Protein AF-A0A1H4GH52-F1 (afdb_monomer_lite)

Radius of gyration: 13.34 Å; chains: 1; bounding box: 30×22×39 Å

Foldseek 3Di:
DPPVVLLVVLVVLLVVLCVQLVVCVVVVNPVSNVVSVVSSVVSPSPDPPPDPPVVVVVVVVVVVVVVVVVVVVVPD

Structure (mmCIF, N/CA/C/O backbone):
data_AF-A0A1H4GH52-F1
#
_entry.id   AF-A0A1H4GH52-F1
#
loop_
_atom_site.group_PDB
_atom_site.id
_atom_site.type_symbol
_atom_site.label_atom_id
_atom_site.label_alt_id
_atom_site.label_comp_id
_atom_site.label_asym_id
_atom_site.label_entity_id
_atom_site.label_seq_id
_atom_site.pdbx_PDB_ins_code
_atom_site.Cartn_x
_atom_site.Cartn_y
_atom_site.Cartn_z
_atom_site.occupancy
_atom_site.B_iso_or_equiv
_atom_site.auth_seq_id
_atom_site.auth_comp_id
_atom_site.auth_asym_id
_atom_site.auth_atom_id
_atom_site.pdbx_PDB_model_num
ATOM 1 N N . MET A 1 1 ? 12.391 -13.580 -12.909 1.00 58.16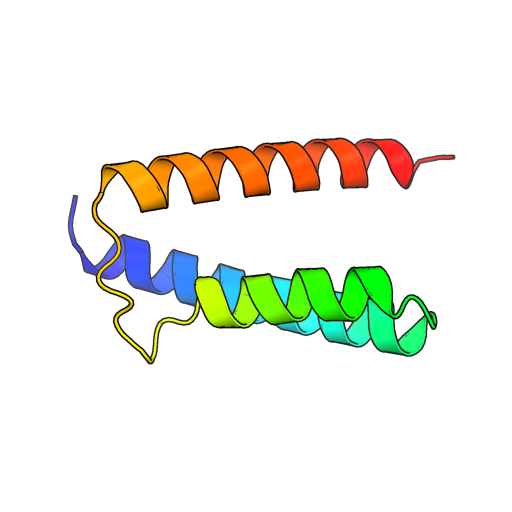 1 MET A N 1
ATOM 2 C CA . MET A 1 1 ? 11.233 -14.362 -12.420 1.00 58.16 1 MET A CA 1
ATOM 3 C C . MET A 1 1 ? 10.032 -14.061 -13.314 1.00 58.16 1 MET A C 1
ATOM 5 O O . MET A 1 1 ? 9.931 -12.914 -13.747 1.00 58.16 1 MET A O 1
ATOM 9 N N . PRO A 1 2 ? 9.184 -15.046 -13.662 1.00 60.25 2 PRO A N 1
ATOM 10 C CA . PRO A 1 2 ? 8.069 -14.845 -14.588 1.00 60.25 2 PRO A CA 1
ATOM 11 C C . PRO A 1 2 ? 7.083 -13.811 -14.030 1.00 60.25 2 PRO A C 1
ATOM 13 O O . PRO A 1 2 ? 6.648 -13.898 -12.884 1.00 60.25 2 PRO A O 1
ATOM 16 N N . TYR A 1 3 ? 6.749 -12.815 -14.851 1.00 54.97 3 TYR A N 1
ATOM 17 C CA . TYR A 1 3 ? 5.998 -11.614 -14.460 1.00 54.97 3 TYR A CA 1
ATOM 18 C C . TYR A 1 3 ? 4.622 -11.928 -13.834 1.00 54.97 3 TYR A C 1
ATOM 20 O O . TYR A 1 3 ? 4.143 -11.182 -12.984 1.00 54.97 3 TYR A O 1
ATOM 28 N N . GLY A 1 4 ? 4.023 -13.069 -14.196 1.00 60.81 4 GLY A N 1
ATOM 29 C CA . GLY A 1 4 ? 2.720 -13.509 -13.690 1.00 60.81 4 GLY A CA 1
ATOM 30 C C . GLY A 1 4 ? 2.678 -13.818 -12.188 1.00 60.81 4 GLY A C 1
ATOM 31 O O . GLY A 1 4 ? 1.634 -13.632 -11.570 1.00 60.81 4 GLY A O 1
ATOM 32 N N . TYR A 1 5 ? 3.799 -14.211 -11.565 1.00 60.16 5 TYR A N 1
ATOM 33 C CA . TYR A 1 5 ? 3.826 -14.513 -10.125 1.00 60.16 5 TYR A CA 1
ATOM 34 C C . TYR A 1 5 ? 3.594 -13.256 -9.269 1.00 60.16 5 TYR A C 1
ATOM 36 O O . TYR A 1 5 ? 2.807 -13.272 -8.326 1.00 60.16 5 TYR A O 1
ATOM 44 N N . TYR A 1 6 ? 4.199 -12.126 -9.651 1.00 67.56 6 TYR A N 1
ATOM 45 C CA . TYR A 1 6 ? 4.018 -10.848 -8.950 1.00 67.56 6 TYR A CA 1
ATOM 46 C C . TYR A 1 6 ? 2.590 -10.307 -9.058 1.00 67.56 6 TYR A C 1
ATOM 48 O O . TYR A 1 6 ? 2.137 -9.565 -8.189 1.00 67.56 6 TYR A O 1
ATOM 56 N N . GLN A 1 7 ? 1.867 -10.682 -10.112 1.00 74.19 7 GLN A N 1
ATOM 57 C CA . GLN A 1 7 ? 0.503 -10.222 -10.337 1.00 74.19 7 GLN A CA 1
ATOM 58 C C . GLN A 1 7 ? -0.492 -10.913 -9.393 1.00 74.19 7 GLN A C 1
ATOM 60 O O . GLN A 1 7 ? -1.384 -10.250 -8.869 1.00 74.19 7 GLN A O 1
ATOM 65 N N . LEU A 1 8 ? -0.287 -12.204 -9.099 1.00 81.44 8 LEU A N 1
ATOM 66 C CA . LEU A 1 8 ? -1.069 -12.935 -8.094 1.00 81.44 8 LEU A CA 1
ATOM 67 C C . LEU A 1 8 ? -0.824 -12.396 -6.682 1.00 81.44 8 LEU A C 1
ATOM 69 O O . LEU A 1 8 ? -1.776 -12.170 -5.940 1.00 81.44 8 LEU A O 1
ATOM 73 N N . VAL A 1 9 ? 0.438 -12.129 -6.331 1.00 82.19 9 VAL A N 1
ATOM 74 C CA . VAL A 1 9 ? 0.793 -11.552 -5.024 1.00 82.19 9 VAL A CA 1
ATOM 75 C C . VAL A 1 9 ? 0.160 -10.170 -4.845 1.00 82.19 9 VAL A C 1
ATOM 77 O O . VAL A 1 9 ? -0.425 -9.905 -3.800 1.00 82.19 9 VAL A O 1
ATOM 80 N N . ARG A 1 10 ? 0.191 -9.313 -5.876 1.00 84.00 10 ARG A N 1
ATOM 81 C CA . ARG A 1 10 ? -0.487 -8.004 -5.859 1.00 84.00 10 ARG A CA 1
ATOM 82 C C . ARG A 1 10 ? -1.997 -8.124 -5.696 1.00 84.00 10 ARG A C 1
ATOM 84 O O . ARG A 1 10 ? -2.589 -7.372 -4.933 1.00 84.00 10 ARG A O 1
ATOM 91 N N . PHE A 1 11 ? -2.617 -9.092 -6.366 1.00 86.12 11 PHE A N 1
ATOM 92 C CA . PHE A 1 11 ? -4.047 -9.352 -6.211 1.00 86.12 11 PHE A CA 1
ATOM 93 C C . PHE A 1 11 ? -4.388 -9.811 -4.785 1.00 86.12 11 PHE A C 1
ATOM 95 O O . PHE A 1 11 ? -5.327 -9.297 -4.181 1.00 86.12 11 PHE A O 1
ATOM 102 N N . GLY A 1 12 ? -3.583 -10.709 -4.208 1.00 89.06 12 GLY A N 1
ATOM 103 C CA . GLY A 1 12 ? -3.717 -11.123 -2.810 1.00 89.06 12 GLY A CA 1
ATOM 104 C C . GLY A 1 12 ? -3.525 -9.966 -1.825 1.00 89.06 12 GLY A C 1
ATOM 105 O O . GLY A 1 12 ? -4.318 -9.815 -0.899 1.00 89.06 12 GLY A O 1
ATOM 106 N N . ALA A 1 13 ? -2.529 -9.108 -2.061 1.00 86.12 13 ALA A N 1
ATOM 107 C CA . ALA A 1 13 ? -2.286 -7.909 -1.263 1.00 86.12 13 ALA A CA 1
ATOM 108 C C . ALA A 1 13 ? -3.459 -6.920 -1.345 1.00 86.12 13 ALA A C 1
ATOM 110 O O . ALA A 1 13 ? -3.909 -6.433 -0.313 1.00 86.12 13 ALA A O 1
ATOM 111 N N . LEU A 1 14 ? -4.009 -6.676 -2.541 1.00 90.38 14 LEU A N 1
ATOM 112 C CA . LEU A 1 14 ? -5.194 -5.834 -2.719 1.00 90.38 14 LEU A CA 1
ATOM 113 C C . LEU A 1 14 ? -6.384 -6.368 -1.914 1.00 90.38 14 LEU A C 1
ATOM 115 O O . LEU A 1 14 ? -7.015 -5.597 -1.196 1.00 90.38 14 LEU A O 1
ATOM 119 N N . ILE A 1 15 ? -6.667 -7.673 -1.981 1.00 91.25 15 ILE A N 1
ATOM 120 C CA . ILE A 1 15 ? -7.755 -8.277 -1.197 1.00 91.25 15 ILE A CA 1
ATOM 121 C C . ILE A 1 15 ? -7.480 -8.134 0.304 1.00 91.25 15 ILE A C 1
ATOM 123 O O . ILE A 1 15 ? -8.361 -7.703 1.045 1.00 91.25 15 ILE A O 1
ATOM 127 N N . GLY A 1 16 ? -6.262 -8.445 0.757 1.00 91.81 16 GLY A N 1
ATOM 128 C CA . GLY A 1 16 ? -5.881 -8.339 2.166 1.00 91.81 16 GLY A CA 1
ATOM 129 C C . GLY A 1 16 ? -6.034 -6.919 2.714 1.00 91.81 16 GLY A C 1
ATOM 130 O O . GLY A 1 16 ? -6.675 -6.719 3.744 1.00 91.81 16 GLY A O 1
ATOM 131 N N . PHE A 1 17 ? -5.517 -5.918 1.999 1.00 91.56 17 PHE A N 1
ATOM 132 C CA . PHE A 1 17 ? -5.629 -4.519 2.408 1.00 91.56 17 PHE A CA 1
ATOM 133 C C . PHE A 1 17 ? -7.055 -3.979 2.300 1.00 91.56 17 PHE A C 1
ATOM 135 O O . PHE A 1 17 ? -7.462 -3.201 3.156 1.00 91.56 17 PHE A O 1
ATOM 142 N N . ALA A 1 18 ? -7.846 -4.417 1.318 1.00 91.00 18 ALA A N 1
ATOM 143 C CA . ALA A 1 18 ? -9.257 -4.051 1.236 1.00 91.00 18 ALA A CA 1
ATOM 144 C C . ALA A 1 18 ? -10.057 -4.592 2.435 1.00 91.00 18 ALA A C 1
ATOM 146 O O . ALA A 1 18 ? -10.881 -3.871 3.000 1.00 91.00 18 ALA A O 1
ATOM 147 N N . LEU A 1 19 ? -9.786 -5.831 2.865 1.00 91.62 19 LEU A N 1
ATOM 148 C CA . LEU A 1 19 ? -10.405 -6.418 4.058 1.00 91.62 19 LEU A CA 1
ATOM 149 C C . LEU A 1 19 ? -9.989 -5.682 5.335 1.00 91.62 19 LEU A C 1
ATOM 151 O O . LEU A 1 19 ? -10.849 -5.360 6.153 1.00 91.62 19 LEU A O 1
ATOM 155 N N . LEU A 1 20 ? -8.699 -5.366 5.484 1.00 88.19 20 LEU A N 1
ATOM 156 C CA . LEU A 1 20 ? -8.199 -4.589 6.621 1.00 88.19 20 LEU A CA 1
ATOM 157 C C . LEU A 1 20 ? -8.800 -3.179 6.652 1.00 88.19 20 LEU A C 1
ATOM 159 O O . LEU A 1 20 ? -9.273 -2.749 7.696 1.00 88.19 20 LEU A O 1
ATOM 163 N N . ALA A 1 21 ? -8.879 -2.491 5.510 1.00 90.94 21 ALA A N 1
ATOM 164 C CA . ALA A 1 21 ? -9.517 -1.179 5.416 1.00 90.94 21 ALA A CA 1
ATOM 165 C C . ALA A 1 21 ? -10.999 -1.235 5.813 1.00 90.94 21 ALA A C 1
ATOM 167 O O . ALA A 1 21 ? -11.485 -0.366 6.538 1.00 90.94 21 ALA A O 1
ATOM 168 N N . TYR A 1 22 ? -11.716 -2.273 5.373 1.00 90.06 22 TYR A N 1
ATOM 169 C CA . TYR A 1 22 ? -13.113 -2.484 5.746 1.00 90.06 22 TYR A CA 1
ATOM 170 C C . TYR A 1 22 ? -13.272 -2.754 7.247 1.00 90.06 22 TYR A C 1
ATOM 172 O O . TYR A 1 22 ? -14.194 -2.230 7.875 1.00 90.06 22 TYR A O 1
ATOM 180 N N . GLN A 1 23 ? -12.367 -3.537 7.833 1.00 90.00 23 GLN A N 1
ATOM 181 C CA . GLN A 1 23 ? -12.375 -3.819 9.262 1.00 90.00 23 GLN A CA 1
ATOM 182 C C . GLN A 1 23 ? -12.046 -2.574 10.096 1.00 90.00 23 GLN A C 1
ATOM 184 O O . GLN A 1 23 ? -12.809 -2.248 11.002 1.00 90.00 23 GLN A O 1
ATOM 189 N N . SER A 1 24 ? -11.011 -1.811 9.741 1.00 88.88 24 SER A N 1
ATOM 190 C CA . SER A 1 24 ? -10.681 -0.548 10.412 1.00 88.88 24 SER A CA 1
ATOM 191 C C . SER A 1 24 ? -11.803 0.487 10.290 1.00 88.88 24 SER A C 1
ATOM 193 O O . SER A 1 24 ? -12.062 1.218 11.242 1.00 88.88 24 SER A O 1
ATOM 195 N N . ASN A 1 25 ? -12.535 0.514 9.167 1.00 89.06 25 ASN A N 1
ATOM 196 C CA . ASN A 1 25 ? -13.731 1.350 9.029 1.00 89.06 25 ASN A CA 1
ATOM 197 C C . ASN A 1 25 ? -14.839 0.936 10.015 1.00 89.06 25 ASN A C 1
ATOM 199 O O . ASN A 1 25 ? -15.471 1.790 10.631 1.00 89.06 25 ASN A O 1
ATOM 203 N N . LYS A 1 26 ? -15.056 -0.375 10.205 1.00 88.06 26 LYS A N 1
ATOM 204 C CA . LYS A 1 26 ? -16.015 -0.891 11.199 1.00 88.06 26 LYS A CA 1
ATOM 205 C C . LYS A 1 26 ? -15.600 -0.609 12.642 1.00 88.06 26 LYS A C 1
ATOM 207 O O . LYS A 1 26 ? -16.466 -0.368 13.474 1.00 88.06 26 LYS A O 1
ATOM 212 N N . GLU A 1 27 ? -14.305 -0.634 12.931 1.00 87.25 27 GLU A N 1
ATOM 213 C CA . GLU A 1 27 ? -13.747 -0.342 14.258 1.00 87.25 27 GLU A CA 1
ATOM 214 C C . GLU A 1 27 ? -13.638 1.173 14.538 1.00 87.25 27 GLU A C 1
ATOM 216 O O . GLU A 1 27 ? -13.172 1.573 15.600 1.00 87.25 27 GLU A O 1
ATOM 221 N N . GLY A 1 28 ? -14.075 2.034 13.607 1.00 87.94 28 GLY A N 1
ATOM 222 C CA . GLY A 1 28 ? -14.020 3.494 13.749 1.00 87.94 28 GLY A CA 1
ATOM 223 C C . GLY A 1 28 ? -12.609 4.081 13.630 1.00 87.94 28 GLY A C 1
ATOM 224 O O . GLY A 1 28 ? -12.409 5.276 13.851 1.00 87.94 28 GLY A O 1
ATOM 225 N N . GLN A 1 29 ? -11.624 3.267 13.249 1.00 87.25 29 GLN A N 1
ATOM 226 C CA . GLN A 1 29 ? -10.225 3.654 13.111 1.00 87.25 29 GLN A CA 1
ATOM 227 C C . GLN A 1 29 ? -9.979 4.305 11.743 1.00 87.25 29 GLN A C 1
ATOM 229 O O . GLN A 1 29 ? -9.386 3.710 10.840 1.00 87.25 29 GLN A O 1
ATOM 234 N N . GLN A 1 30 ? -10.438 5.551 11.583 1.00 86.31 30 GLN A N 1
ATOM 235 C CA . GLN A 1 30 ? -10.341 6.296 10.317 1.00 86.31 30 GLN A CA 1
ATOM 236 C C . GLN A 1 30 ? -8.909 6.372 9.769 1.00 86.31 30 GLN A C 1
ATOM 238 O O . GLN A 1 30 ? -8.705 6.216 8.566 1.00 86.31 30 GLN A O 1
ATOM 243 N N . THR A 1 31 ? -7.909 6.561 10.634 1.00 85.25 31 THR A N 1
ATOM 244 C CA . THR A 1 31 ? -6.499 6.621 10.221 1.00 85.25 31 THR A CA 1
ATOM 245 C C . THR A 1 31 ? -6.047 5.312 9.576 1.00 85.25 31 THR A C 1
ATOM 247 O O . THR A 1 31 ? -5.475 5.325 8.488 1.00 85.25 31 THR A O 1
ATOM 250 N N . GLU A 1 32 ? -6.343 4.172 10.201 1.00 85.75 32 GLU A N 1
ATOM 251 C CA . GLU A 1 32 ? -5.981 2.858 9.665 1.00 85.75 32 GLU A CA 1
ATOM 252 C C . GLU A 1 32 ? -6.751 2.527 8.385 1.00 85.75 32 GLU A C 1
ATOM 254 O O . GLU A 1 32 ? -6.170 2.000 7.439 1.00 85.75 32 GLU A O 1
ATOM 259 N N . MET A 1 33 ? -8.034 2.900 8.308 1.00 90.12 33 MET A N 1
ATOM 260 C CA . MET A 1 33 ? -8.836 2.748 7.092 1.00 90.12 33 MET A CA 1
ATOM 261 C C . MET A 1 33 ? -8.186 3.469 5.905 1.00 90.12 33 MET A C 1
ATOM 263 O O . MET A 1 33 ? -8.077 2.890 4.823 1.00 90.12 33 MET A O 1
ATOM 267 N N . ILE A 1 34 ? -7.747 4.717 6.096 1.00 89.00 34 ILE A N 1
ATOM 268 C CA . ILE A 1 34 ? -7.087 5.502 5.045 1.00 89.00 34 ILE A CA 1
ATOM 269 C C . ILE A 1 34 ? -5.751 4.858 4.660 1.00 89.00 34 ILE A C 1
ATOM 271 O O . ILE A 1 34 ? -5.461 4.736 3.471 1.00 89.00 34 ILE A O 1
ATOM 275 N N . ILE A 1 35 ? -4.962 4.405 5.640 1.00 88.75 35 ILE A N 1
ATOM 276 C CA . ILE A 1 35 ? -3.676 3.737 5.394 1.00 88.75 35 ILE A CA 1
ATOM 277 C C . ILE A 1 35 ? -3.883 2.453 4.582 1.00 88.75 35 ILE A C 1
ATOM 279 O O . ILE A 1 35 ? -3.287 2.300 3.516 1.00 88.75 35 ILE A O 1
ATOM 283 N N . TYR A 1 36 ? -4.753 1.547 5.029 1.00 88.94 36 TYR A N 1
ATOM 284 C CA . TYR A 1 36 ? -5.016 0.295 4.319 1.00 88.94 36 TYR A CA 1
ATOM 285 C C . TYR A 1 36 ? -5.687 0.530 2.961 1.00 88.94 36 TYR A C 1
ATOM 287 O O . TYR A 1 36 ? -5.356 -0.153 1.995 1.00 88.94 3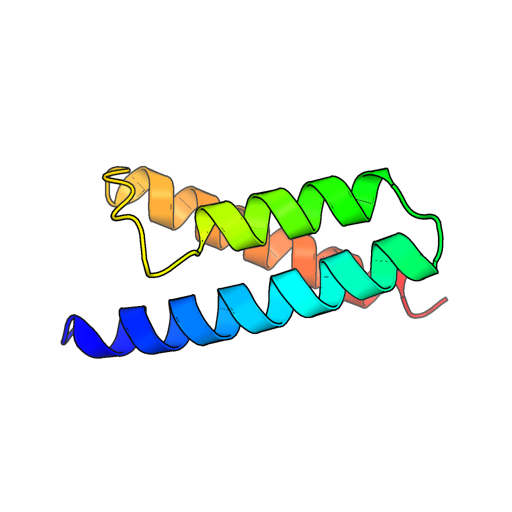6 TYR A O 1
ATOM 295 N N . GLY A 1 37 ? -6.559 1.534 2.836 1.00 89.44 37 GLY A N 1
ATOM 296 C CA . GLY A 1 37 ? -7.146 1.934 1.557 1.00 89.44 37 GLY A CA 1
ATOM 297 C C . GLY A 1 37 ? -6.099 2.446 0.562 1.00 89.44 37 GLY A C 1
ATOM 298 O O . GLY A 1 37 ? -6.093 2.035 -0.600 1.00 89.44 37 GLY A O 1
ATOM 299 N N . ALA A 1 38 ? -5.161 3.282 1.018 1.00 88.69 38 ALA A N 1
ATOM 300 C CA . ALA A 1 38 ? -4.046 3.754 0.201 1.00 88.69 38 ALA A CA 1
ATOM 301 C C . ALA A 1 38 ? -3.126 2.599 -0.226 1.00 88.69 38 ALA A C 1
ATOM 303 O O . ALA A 1 38 ? -2.713 2.542 -1.384 1.00 88.69 38 ALA A O 1
ATOM 304 N N . LEU A 1 39 ? -2.861 1.640 0.668 1.00 87.12 39 LEU A N 1
ATOM 305 C CA . LEU A 1 39 ? -2.094 0.434 0.347 1.00 87.12 39 LEU A CA 1
ATOM 306 C C . LEU A 1 39 ? -2.820 -0.457 -0.669 1.00 87.12 39 LEU A C 1
ATOM 308 O O . LEU A 1 39 ? -2.197 -0.918 -1.622 1.00 87.12 39 LEU A O 1
ATOM 312 N N . ALA A 1 40 ? -4.135 -0.647 -0.544 1.00 88.69 40 ALA A N 1
ATOM 313 C CA . ALA A 1 40 ? -4.922 -1.391 -1.528 1.00 88.69 40 ALA A CA 1
ATOM 314 C C . ALA A 1 40 ? -4.853 -0.744 -2.924 1.00 88.69 40 ALA A C 1
ATOM 316 O O . ALA A 1 40 ? -4.679 -1.443 -3.922 1.00 88.69 40 ALA A O 1
ATOM 317 N N . LEU A 1 41 ? -4.927 0.590 -2.996 1.00 86.56 41 LEU A N 1
ATOM 318 C CA . LEU A 1 41 ? -4.776 1.339 -4.247 1.00 86.56 41 LEU A CA 1
ATOM 319 C C . LEU A 1 41 ? -3.359 1.272 -4.815 1.00 86.56 41 LEU A C 1
ATOM 321 O O . LEU A 1 41 ? -3.201 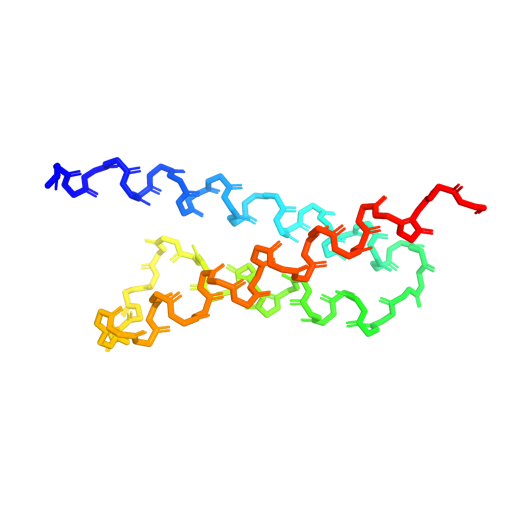1.217 -6.035 1.00 86.56 41 LEU A O 1
ATOM 325 N N . LEU A 1 42 ? -2.344 1.270 -3.951 1.00 84.56 42 LEU A N 1
ATOM 326 C CA . LEU A 1 42 ? -0.946 1.155 -4.345 1.00 84.56 42 LEU A CA 1
ATOM 327 C C . LEU A 1 42 ? -0.660 -0.228 -4.934 1.00 84.56 42 LEU A C 1
ATOM 329 O O . LEU A 1 42 ? -0.076 -0.326 -6.006 1.00 84.56 42 LEU A O 1
ATOM 333 N N . PHE A 1 43 ? -1.119 -1.295 -4.280 1.00 82.00 43 PHE A N 1
ATOM 334 C CA . PHE A 1 43 ? -0.891 -2.676 -4.711 1.00 82.00 43 PHE A CA 1
ATOM 335 C C . PHE A 1 43 ? -1.891 -3.189 -5.747 1.00 82.00 43 PHE A C 1
ATOM 337 O O . PHE A 1 43 ? -1.849 -4.369 -6.103 1.00 82.00 43 PHE A O 1
ATOM 344 N N . GLN A 1 44 ? -2.771 -2.331 -6.269 1.00 82.81 44 GLN A N 1
ATOM 345 C CA . GLN A 1 44 ? -3.767 -2.772 -7.230 1.00 82.81 44 GLN A CA 1
ATOM 346 C C . GLN A 1 44 ? -3.117 -3.366 -8.497 1.00 82.81 44 GLN A C 1
ATOM 348 O O . GLN A 1 44 ? -2.153 -2.813 -9.033 1.00 82.81 44 GLN A O 1
ATOM 353 N N . PRO A 1 45 ? -3.648 -4.471 -9.039 1.00 78.00 45 PRO A N 1
ATOM 354 C CA . PRO A 1 45 ? -3.140 -5.063 -10.272 1.00 78.00 45 PRO A CA 1
ATOM 355 C C . PRO A 1 45 ? -3.805 -4.496 -11.538 1.00 78.00 45 PRO A C 1
ATOM 357 O O . PRO A 1 45 ? -3.436 -4.905 -12.637 1.00 78.00 45 PRO A O 1
ATOM 360 N N . PHE A 1 46 ? -4.774 -3.579 -11.403 1.00 76.62 46 PHE A N 1
ATOM 361 C CA . PHE A 1 46 ? -5.547 -3.025 -12.524 1.00 76.62 46 PHE A CA 1
ATOM 362 C C . PHE A 1 46 ? -4.841 -1.853 -13.210 1.00 76.62 46 PHE A C 1
ATOM 364 O O . PHE A 1 46 ? -4.790 -1.788 -14.436 1.00 76.62 46 PHE A O 1
ATOM 371 N N . ILE A 1 47 ? -4.257 -0.945 -12.423 1.00 76.56 47 ILE A N 1
ATOM 372 C CA . ILE A 1 47 ? -3.515 0.211 -12.929 1.00 76.56 47 ILE A CA 1
ATOM 373 C C . ILE A 1 47 ? -2.020 -0.063 -12.779 1.00 76.56 47 ILE A C 1
ATOM 375 O O . ILE A 1 47 ? -1.508 -0.242 -11.674 1.00 76.56 47 ILE A O 1
ATOM 379 N N . LYS A 1 48 ? -1.290 -0.067 -13.901 1.00 66.56 48 LYS A N 1
ATOM 380 C CA . LYS A 1 48 ? 0.177 -0.110 -13.876 1.00 66.56 48 LYS A CA 1
ATOM 381 C C . LYS A 1 48 ? 0.712 1.222 -13.363 1.00 66.56 48 LYS A C 1
ATOM 383 O O . LYS A 1 48 ? 0.898 2.166 -14.124 1.00 66.56 48 LYS A O 1
ATOM 388 N N . ILE A 1 49 ? 1.014 1.268 -12.073 1.00 73.25 49 ILE A N 1
ATOM 389 C CA . ILE A 1 49 ? 1.789 2.356 -11.491 1.00 73.25 49 ILE A CA 1
ATOM 390 C C . ILE A 1 49 ? 3.266 2.120 -11.857 1.00 73.25 49 ILE A C 1
ATOM 392 O O . ILE A 1 49 ? 3.928 1.229 -11.314 1.00 73.25 49 ILE A O 1
ATOM 396 N N . ALA A 1 50 ? 3.778 2.899 -12.812 1.00 73.94 50 ALA A N 1
ATOM 397 C CA . ALA A 1 50 ? 5.161 2.834 -13.289 1.00 73.94 50 ALA A CA 1
ATOM 398 C C . ALA A 1 50 ? 6.143 3.507 -12.311 1.00 73.94 50 ALA A C 1
ATOM 400 O O . ALA A 1 50 ? 6.948 4.351 -12.695 1.00 73.94 50 ALA A O 1
ATOM 401 N N . LEU A 1 51 ? 6.079 3.140 -11.031 1.00 71.00 51 LEU A N 1
ATOM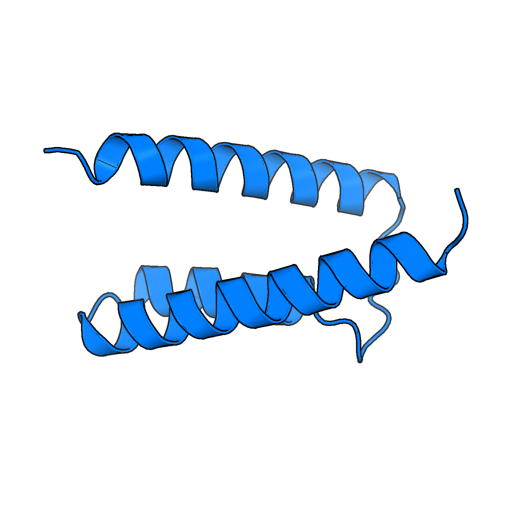 402 C CA . LEU A 1 51 ? 7.158 3.450 -10.099 1.00 71.00 51 LEU A CA 1
ATOM 403 C C . LEU A 1 51 ? 8.366 2.594 -10.499 1.00 71.00 51 LEU A C 1
ATOM 405 O O . LEU A 1 51 ? 8.223 1.418 -10.847 1.00 71.00 51 LEU A O 1
ATOM 409 N N . GLY A 1 52 ? 9.555 3.194 -10.518 1.00 80.19 52 GLY A N 1
ATOM 410 C CA . GLY A 1 52 ? 10.792 2.463 -10.787 1.00 80.19 52 GLY A CA 1
ATOM 411 C C . GLY A 1 52 ? 10.978 1.309 -9.796 1.00 80.19 52 GLY A C 1
ATOM 412 O O . GLY A 1 52 ? 10.431 1.328 -8.692 1.00 80.19 52 GLY A O 1
ATOM 413 N N . ARG A 1 53 ? 11.762 0.297 -10.181 1.00 80.06 53 ARG A N 1
ATOM 414 C CA . ARG A 1 53 ? 11.999 -0.909 -9.363 1.00 80.06 53 ARG A CA 1
ATOM 415 C C . ARG A 1 53 ? 12.473 -0.580 -7.940 1.00 80.06 53 ARG A C 1
ATOM 417 O O . ARG A 1 53 ? 12.002 -1.197 -6.994 1.00 80.06 53 ARG A O 1
ATOM 424 N N . GLU A 1 54 ? 13.337 0.423 -7.805 1.00 84.81 54 GLU A N 1
ATOM 425 C CA . GLU A 1 54 ? 13.848 0.898 -6.513 1.00 84.81 54 GLU A CA 1
ATOM 426 C C . GLU A 1 54 ? 12.731 1.3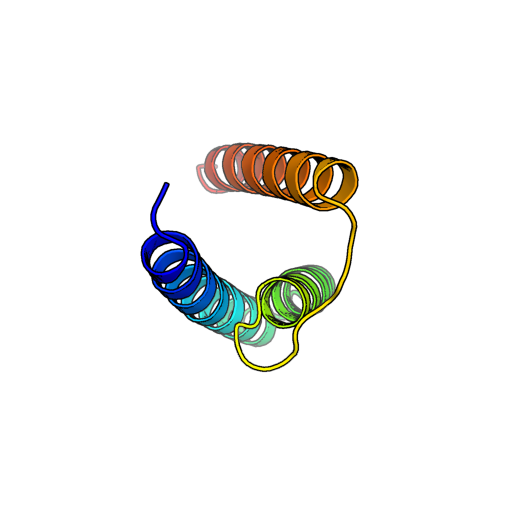80 -5.582 1.00 84.81 54 GLU A C 1
ATOM 428 O O . GLU A 1 54 ? 12.683 1.006 -4.414 1.00 84.81 54 GLU A O 1
ATOM 433 N N . ILE A 1 55 ? 11.782 2.159 -6.110 1.00 84.56 55 ILE A N 1
ATOM 434 C CA . ILE A 1 55 ? 10.692 2.722 -5.308 1.00 84.56 55 ILE A CA 1
ATOM 435 C C . ILE A 1 55 ? 9.735 1.616 -4.855 1.00 84.56 55 ILE A C 1
ATOM 437 O O . ILE A 1 55 ? 9.314 1.612 -3.703 1.00 84.56 55 ILE A O 1
ATOM 441 N N . TRP A 1 56 ? 9.432 0.648 -5.725 1.00 84.19 56 TRP A N 1
ATOM 442 C CA . TRP A 1 56 ? 8.635 -0.519 -5.336 1.00 84.19 56 TRP A CA 1
ATOM 443 C C . TRP A 1 56 ? 9.297 -1.331 -4.225 1.00 84.19 56 TRP A C 1
ATOM 445 O O . TRP A 1 56 ? 8.625 -1.679 -3.263 1.00 84.19 56 TRP A O 1
ATOM 455 N N . ASN A 1 57 ? 10.606 -1.573 -4.313 1.00 84.00 57 ASN A N 1
ATOM 456 C CA . ASN A 1 57 ? 11.330 -2.295 -3.268 1.00 84.00 57 ASN A CA 1
ATOM 457 C C . ASN A 1 57 ? 11.289 -1.547 -1.926 1.00 84.00 57 ASN A C 1
ATOM 459 O O . ASN A 1 57 ? 11.087 -2.166 -0.885 1.00 84.00 57 ASN A O 1
ATOM 463 N N . ILE A 1 58 ? 11.445 -0.218 -1.939 1.00 87.00 58 ILE A N 1
ATOM 464 C CA . ILE A 1 58 ? 11.340 0.609 -0.728 1.00 87.00 58 ILE A CA 1
ATOM 465 C C . ILE A 1 58 ? 9.935 0.502 -0.120 1.00 87.00 58 ILE A C 1
ATOM 467 O O . ILE A 1 58 ? 9.800 0.292 1.085 1.00 87.00 58 ILE A O 1
ATOM 471 N N . LEU A 1 59 ? 8.894 0.619 -0.948 1.00 83.88 59 LEU A N 1
ATOM 472 C CA . LEU A 1 59 ? 7.504 0.512 -0.504 1.00 83.88 59 LEU A CA 1
ATOM 473 C C . LEU A 1 59 ? 7.208 -0.870 0.090 1.00 83.88 59 LEU A C 1
ATOM 475 O O . LEU A 1 59 ? 6.639 -0.943 1.177 1.00 83.88 59 LEU A O 1
ATOM 479 N N . ASP A 1 60 ? 7.652 -1.945 -0.562 1.00 82.12 60 ASP A N 1
ATOM 480 C CA . ASP A 1 60 ? 7.493 -3.316 -0.066 1.00 82.12 60 ASP A CA 1
ATOM 481 C C . ASP A 1 60 ? 8.142 -3.493 1.317 1.00 82.12 60 ASP A C 1
ATOM 483 O O . ASP A 1 60 ? 7.532 -4.069 2.220 1.00 82.12 60 ASP A O 1
ATOM 487 N N . VAL A 1 61 ? 9.346 -2.946 1.525 1.00 88.69 61 VAL A N 1
ATOM 488 C CA . VAL A 1 61 ? 10.043 -3.004 2.821 1.00 88.69 61 VAL A CA 1
ATOM 489 C C . VAL A 1 61 ? 9.291 -2.223 3.899 1.00 88.69 61 VAL A C 1
ATOM 491 O O . VAL A 1 61 ? 9.092 -2.743 4.997 1.00 88.69 61 VAL A O 1
ATOM 494 N N . ILE A 1 62 ? 8.837 -1.001 3.605 1.00 88.38 62 ILE A N 1
ATOM 495 C CA . ILE A 1 62 ? 8.086 -0.172 4.565 1.00 88.38 62 ILE A CA 1
ATOM 496 C C . ILE A 1 62 ? 6.801 -0.883 4.995 1.00 88.38 62 ILE A C 1
ATOM 498 O O . ILE A 1 62 ? 6.491 -0.950 6.186 1.00 88.38 62 ILE A O 1
ATOM 502 N N . VAL A 1 63 ? 6.074 -1.453 4.036 1.00 84.00 63 VAL A N 1
ATOM 503 C CA . VAL A 1 63 ? 4.822 -2.172 4.287 1.00 84.00 63 VAL A CA 1
ATOM 504 C C . VAL A 1 63 ? 5.071 -3.432 5.111 1.00 84.00 63 VAL A C 1
ATOM 506 O O . VAL A 1 63 ? 4.354 -3.676 6.081 1.00 84.00 63 VAL A O 1
ATOM 509 N N . ALA A 1 64 ? 6.119 -4.195 4.793 1.00 86.44 64 ALA A N 1
ATOM 510 C CA . ALA A 1 64 ? 6.499 -5.377 5.560 1.00 86.44 64 ALA A CA 1
ATOM 511 C C . ALA A 1 64 ? 6.844 -5.036 7.021 1.00 86.44 64 ALA A C 1
ATOM 513 O O . ALA A 1 64 ? 6.390 -5.719 7.942 1.00 86.44 64 ALA A O 1
ATOM 514 N N . VAL A 1 65 ? 7.602 -3.958 7.250 1.00 88.94 65 VAL A N 1
ATOM 515 C CA . VAL A 1 65 ? 7.950 -3.490 8.601 1.00 88.94 65 VAL A CA 1
ATOM 516 C C . VAL A 1 65 ? 6.708 -3.008 9.355 1.00 88.94 65 VAL A C 1
ATOM 518 O O . VAL A 1 65 ? 6.513 -3.385 10.512 1.00 88.94 65 VAL A O 1
ATOM 521 N N . GLY A 1 66 ? 5.836 -2.232 8.704 1.00 82.81 66 GLY A N 1
ATOM 522 C CA . GLY A 1 66 ? 4.588 -1.749 9.302 1.00 82.81 66 GLY A CA 1
ATOM 523 C C . GLY A 1 66 ? 3.673 -2.889 9.754 1.00 82.81 66 GLY A C 1
ATOM 524 O O . GLY A 1 66 ? 3.182 -2.882 10.884 1.00 82.81 66 GLY A O 1
ATOM 525 N N . LEU A 1 67 ? 3.518 -3.919 8.916 1.00 80.56 67 LEU A N 1
ATOM 526 C CA . LEU A 1 67 ? 2.749 -5.118 9.255 1.00 80.56 67 LEU A CA 1
ATOM 527 C C . LEU A 1 67 ? 3.369 -5.897 10.426 1.00 80.56 67 LEU A C 1
ATOM 529 O O . LEU A 1 67 ? 2.640 -6.318 11.324 1.00 80.56 67 LEU A O 1
ATOM 533 N N . MET A 1 68 ? 4.699 -6.052 10.473 1.00 84.00 68 MET A N 1
ATOM 534 C CA . MET A 1 68 ? 5.369 -6.715 11.604 1.00 84.00 68 MET A CA 1
ATOM 535 C C . MET A 1 68 ? 5.142 -5.989 12.935 1.00 84.00 68 MET A C 1
ATOM 537 O O . MET A 1 68 ? 4.962 -6.641 13.965 1.00 84.00 68 MET A O 1
ATOM 541 N N . ILE A 1 69 ? 5.159 -4.654 12.932 1.00 84.06 69 ILE A N 1
ATOM 542 C CA . ILE A 1 69 ? 4.908 -3.856 14.139 1.00 84.06 69 ILE A CA 1
ATOM 543 C C . ILE A 1 69 ? 3.436 -3.969 14.554 1.00 84.06 69 ILE A C 1
ATOM 545 O O . ILE A 1 69 ? 3.160 -4.209 15.729 1.00 84.06 69 ILE A O 1
ATOM 549 N N . SER A 1 70 ? 2.502 -3.871 13.602 1.00 74.94 70 SER A N 1
ATOM 550 C CA . SER A 1 70 ? 1.061 -4.014 13.858 1.00 74.94 70 SER A CA 1
ATOM 551 C C . SER A 1 70 ? 0.723 -5.368 14.502 1.00 74.94 70 SER A C 1
ATOM 553 O O . SER A 1 70 ? 0.018 -5.421 15.511 1.00 74.94 70 SER A O 1
ATOM 555 N N . LEU A 1 71 ? 1.322 -6.460 14.009 1.00 75.81 71 LEU A N 1
ATOM 556 C CA . LEU A 1 71 ? 1.157 -7.796 14.593 1.00 75.81 71 LEU A CA 1
ATOM 557 C C . LEU A 1 71 ? 1.658 -7.890 16.042 1.00 75.81 71 LEU A C 1
ATOM 559 O O . LEU A 1 71 ? 1.048 -8.585 16.851 1.00 75.81 71 LEU A O 1
ATOM 563 N N . LYS A 1 72 ? 2.740 -7.185 16.400 1.00 72.69 72 LYS A N 1
ATOM 564 C CA . LYS A 1 72 ? 3.235 -7.146 17.788 1.00 72.69 72 LYS A CA 1
ATOM 565 C C . LYS A 1 72 ? 2.366 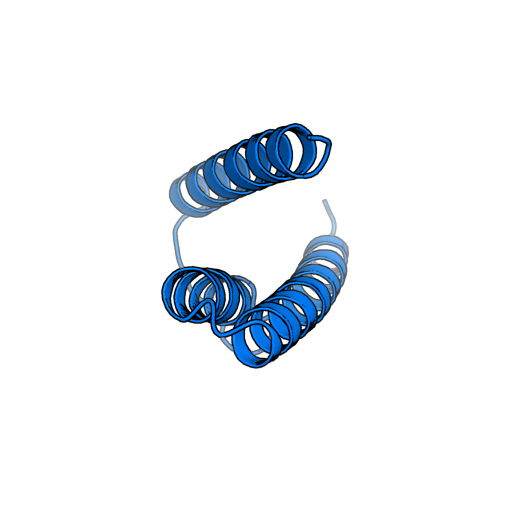-6.282 18.707 1.00 72.69 72 LYS A C 1
ATOM 567 O O . LYS A 1 72 ? 2.287 -6.577 19.896 1.00 72.69 72 LYS A O 1
ATOM 572 N N . GLY A 1 73 ? 1.722 -5.241 18.178 1.00 58.94 73 GLY A N 1
ATOM 573 C CA . GLY A 1 73 ? 0.842 -4.351 18.942 1.00 58.94 73 GLY A CA 1
ATOM 574 C C . GLY A 1 73 ? -0.509 -4.970 19.309 1.00 58.94 73 GLY A C 1
ATOM 575 O O . GLY A 1 73 ? -1.062 -4.635 20.350 1.00 58.94 73 GLY A O 1
ATOM 576 N N . LYS A 1 74 ? -1.015 -5.917 18.507 1.00 50.56 74 LYS A N 1
ATOM 577 C CA . LYS A 1 74 ? -2.336 -6.546 18.700 1.00 50.56 74 LYS A CA 1
ATOM 578 C C . LYS A 1 74 ? -2.386 -7.621 19.807 1.00 50.56 74 LYS A C 1
ATOM 580 O O . LYS A 1 74 ? -3.432 -8.220 20.026 1.00 50.56 74 LYS A O 1
ATOM 585 N N . ASN A 1 75 ? -1.265 -7.867 20.491 1.00 48.75 75 ASN A N 1
ATOM 586 C CA . ASN A 1 75 ? -1.096 -8.907 21.515 1.00 48.75 75 ASN A CA 1
ATOM 587 C C . ASN A 1 75 ? -1.085 -8.362 22.961 1.00 48.75 75 ASN A C 1
ATOM 589 O O . ASN A 1 75 ? -0.449 -8.958 23.834 1.00 48.75 75 ASN A O 1
ATOM 593 N N . LYS A 1 76 ? -1.753 -7.236 23.234 1.00 39.91 76 LYS A N 1
ATOM 594 C CA . LYS A 1 76 ? -1.866 -6.678 24.587 1.00 39.91 76 LYS A CA 1
ATOM 595 C C . LYS A 1 76 ? -3.293 -6.285 24.926 1.00 39.91 76 LYS A C 1
ATOM 597 O O . LYS A 1 76 ? -3.963 -5.736 24.027 1.00 39.91 76 LYS A O 1
#

InterPro domains:
  IPR046548 Protein of unknown function DUF6804 [PF20619] (1-71)

Sequence (76 aa):
MPYGYYQLVRFGALIGFALLAYQSNKEGQQTEMIIYGALALLFQPFIKIALGREIWNILDVIVAVGLMISLKGKNK

Secondary structure (DSSP, 8-state):
--HHHHHHHHHHHHHHHHHHHHHHHHTT-HHHHHHHHHHHHHS-SSS-----HHHHHHHHHHHHHHHHHHHHHTT-

Organism: NCBI:txid408074

pLDDT: mean 80.8, std 11.33, range [39.91, 91.81]